Protein AF-A0A164Y8A0-F1 (afdb_monomer)

Sequence (163 aa):
MQQSEVCGIISALNALDQHRNVVLQPLADIINDSENLFFLASDVNRAKASYVQLAIGNQVIKSSENQFFIAMESYLRTAEVASASRKVAGQCDAEIATIVNHATALAATFPAPPPAGTRAQGEQILQNNLRAALKAHADQKADEKITVVNLWNRALLGKVVNE

Nearest PDB structures (foldseek):
  7f8n-assembly1_A  TM=3.713E-01  e=7.447E+00  Homo sapiens
  8f6k-assembly1_C  TM=2.002E-01  e=6.114E+00  Shewanella oneidensis

Organism: NCBI:txid1314777

Solvent-accessible surface area (backbone atoms only — not comparable to full-atom values): 9181 Å² total; per-residue (Å²): 130,87,74,53,44,65,57,45,34,52,53,28,38,35,71,68,71,45,46,55,67,70,73,41,40,67,55,48,49,57,61,66,27,68,81,42,38,69,75,62,70,56,92,56,43,63,58,47,51,52,49,40,52,35,20,51,68,71,45,90,41,48,33,74,82,38,78,58,45,56,58,48,48,56,52,39,57,35,68,65,51,41,50,54,54,46,50,54,25,45,52,48,43,52,48,52,50,50,53,54,50,51,52,50,57,54,57,70,72,52,78,81,77,68,59,91,93,54,83,69,62,77,68,50,45,47,56,50,46,32,49,49,24,52,47,53,48,64,69,47,50,78,90,70,59,80,43,52,41,60,40,48,50,34,38,52,66,45,62,68,45,88,103

Radius of gyration: 19.58 Å; Cα contacts (8 Å, |Δi|>4): 146; chains: 1; bounding box: 46×30×53 Å

Mean predicted aligned error: 7.01 Å

Structure (mmCIF, N/CA/C/O backbone):
data_AF-A0A164Y8A0-F1
#
_entry.id   AF-A0A164Y8A0-F1
#
loop_
_atom_site.group_PDB
_atom_site.id
_atom_site.type_symbol
_atom_site.label_atom_id
_atom_site.label_alt_id
_atom_site.label_comp_id
_atom_site.label_asym_id
_atom_site.label_entity_id
_atom_site.label_seq_id
_atom_site.pdbx_PDB_ins_code
_atom_site.Cartn_x
_atom_site.Cartn_y
_atom_site.Cartn_z
_atom_site.occupancy
_atom_site.B_iso_or_equiv
_atom_site.auth_seq_id
_atom_site.auth_comp_id
_atom_site.auth_asym_id
_atom_site.auth_atom_id
_atom_site.pdbx_PDB_model_num
ATOM 1 N N . MET A 1 1 ? -3.924 16.607 -3.625 1.00 30.27 1 MET A N 1
ATOM 2 C CA . MET A 1 1 ? -3.683 15.247 -3.102 1.00 30.27 1 MET A CA 1
ATOM 3 C C . MET A 1 1 ? -2.343 14.794 -3.640 1.00 30.27 1 MET A C 1
ATOM 5 O O . MET A 1 1 ? -2.213 14.691 -4.851 1.00 30.27 1 MET A O 1
ATOM 9 N N . GLN A 1 2 ? -1.344 14.629 -2.776 1.00 38.75 2 GLN A N 1
ATOM 10 C CA . GLN A 1 2 ? -0.072 14.018 -3.159 1.00 38.75 2 GLN A CA 1
ATOM 11 C C . GLN A 1 2 ? -0.387 12.557 -3.498 1.00 38.75 2 GLN A C 1
ATOM 13 O O . GLN A 1 2 ? -0.889 11.818 -2.652 1.00 38.75 2 GLN A O 1
ATOM 18 N N . GLN A 1 3 ? -0.251 12.182 -4.766 1.00 49.81 3 GLN A N 1
ATOM 19 C CA . GLN A 1 3 ? -0.445 10.803 -5.191 1.00 49.81 3 GLN A CA 1
ATOM 20 C C . GLN A 1 3 ? 0.675 9.982 -4.538 1.00 49.81 3 GLN A C 1
ATOM 22 O O . GLN A 1 3 ? 1.832 10.379 -4.624 1.00 49.81 3 GLN 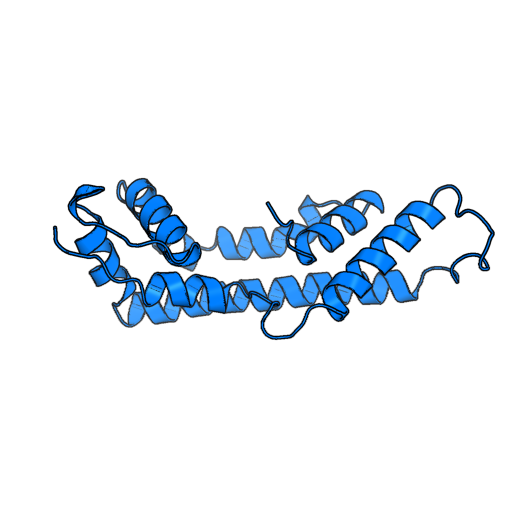A O 1
ATOM 27 N N . SER A 1 4 ? 0.348 8.897 -3.829 1.00 69.12 4 SER A N 1
ATOM 28 C CA . SER A 1 4 ? 1.385 8.004 -3.289 1.00 69.12 4 SER A CA 1
ATOM 29 C C . SER A 1 4 ? 2.297 7.558 -4.435 1.00 69.12 4 SER A C 1
ATOM 31 O O . SER A 1 4 ? 1.792 7.207 -5.502 1.00 69.12 4 SER A O 1
ATOM 33 N N . GLU A 1 5 ? 3.615 7.543 -4.236 1.00 83.94 5 GLU A N 1
ATOM 34 C CA . GLU A 1 5 ? 4.567 7.118 -5.277 1.00 83.94 5 GLU A CA 1
ATOM 35 C C . GLU A 1 5 ? 4.285 5.680 -5.752 1.00 83.94 5 GLU A C 1
ATOM 37 O O . GLU A 1 5 ? 4.456 5.358 -6.927 1.00 83.94 5 GLU A O 1
ATOM 42 N N . VAL A 1 6 ? 3.708 4.836 -4.883 1.00 85.56 6 VAL A N 1
ATOM 43 C CA . VAL A 1 6 ? 3.201 3.498 -5.243 1.00 85.56 6 VAL A CA 1
ATOM 44 C C . VAL A 1 6 ? 2.065 3.581 -6.271 1.00 85.56 6 VAL A C 1
ATOM 46 O O . VAL A 1 6 ? 2.024 2.797 -7.218 1.00 85.56 6 VAL A O 1
ATOM 49 N N . CYS A 1 7 ? 1.161 4.558 -6.153 1.00 85.81 7 CYS A N 1
ATOM 50 C CA . CYS A 1 7 ? 0.132 4.801 -7.168 1.00 85.81 7 CYS A CA 1
ATOM 51 C C . CYS A 1 7 ? 0.745 5.257 -8.502 1.00 85.81 7 CYS A C 1
ATOM 53 O O . CYS A 1 7 ? 0.197 4.933 -9.558 1.00 85.81 7 CYS A O 1
ATOM 55 N N . GLY A 1 8 ? 1.872 5.975 -8.464 1.00 88.75 8 GLY A N 1
ATOM 56 C CA . GLY A 1 8 ? 2.668 6.301 -9.650 1.00 88.75 8 GLY A CA 1
ATOM 57 C C . GLY A 1 8 ? 3.203 5.044 -10.340 1.00 88.75 8 GLY A C 1
ATOM 58 O O . GLY A 1 8 ? 3.012 4.880 -11.546 1.00 88.75 8 GLY A O 1
ATOM 59 N N . ILE A 1 9 ? 3.767 4.109 -9.567 1.00 90.56 9 ILE A N 1
ATOM 60 C CA . ILE A 1 9 ? 4.244 2.807 -10.064 1.00 90.56 9 ILE A CA 1
ATOM 61 C C . ILE A 1 9 ? 3.097 2.002 -10.689 1.00 90.56 9 ILE A C 1
ATOM 63 O O . ILE A 1 9 ? 3.222 1.552 -11.825 1.00 90.56 9 ILE A O 1
ATOM 67 N N . ILE A 1 10 ? 1.958 1.863 -10.002 1.00 90.19 10 ILE A N 1
ATOM 68 C CA . ILE A 1 10 ? 0.788 1.125 -10.515 1.00 90.19 10 ILE A CA 1
ATOM 69 C C . ILE A 1 10 ? 0.268 1.745 -11.818 1.00 90.19 10 ILE A C 1
ATOM 71 O O . ILE A 1 10 ? -0.081 1.028 -12.755 1.00 90.19 10 ILE A O 1
ATOM 75 N N . SER A 1 11 ? 0.226 3.077 -11.896 1.00 89.56 11 SER A N 1
ATOM 76 C CA . SER A 1 11 ? -0.222 3.780 -13.104 1.00 89.56 11 SER A CA 1
ATOM 77 C C . SER A 1 11 ? 0.725 3.530 -14.280 1.00 89.56 11 SER A C 1
ATOM 79 O O . SER A 1 11 ? 0.264 3.292 -15.396 1.00 89.56 11 SER A O 1
ATOM 81 N N . ALA A 1 12 ? 2.038 3.532 -14.031 1.00 91.12 12 ALA A N 1
ATOM 82 C CA . ALA A 1 12 ? 3.047 3.243 -15.044 1.00 91.12 12 ALA A CA 1
ATOM 83 C C . ALA A 1 12 ? 3.031 1.771 -15.491 1.00 91.12 12 ALA A C 1
ATOM 85 O O . ALA A 1 12 ? 3.126 1.506 -16.686 1.00 91.12 12 ALA A O 1
ATOM 86 N N . LEU A 1 13 ? 2.840 0.825 -14.564 1.00 91.56 13 LEU A N 1
ATOM 87 C CA . LEU A 1 13 ? 2.631 -0.593 -14.876 1.00 91.56 13 LEU A CA 1
ATOM 88 C C . LEU A 1 13 ? 1.416 -0.786 -15.791 1.00 91.56 13 LEU A C 1
ATOM 90 O O . LEU A 1 13 ? 1.524 -1.423 -16.835 1.00 91.56 13 LEU A O 1
ATOM 94 N N . ASN A 1 14 ? 0.279 -0.175 -15.450 1.00 89.69 14 ASN A N 1
ATOM 95 C CA . ASN A 1 14 ? -0.935 -0.284 -16.256 1.00 89.69 14 ASN A CA 1
ATOM 96 C C . ASN A 1 14 ? -0.763 0.293 -17.669 1.00 89.69 14 ASN A C 1
ATOM 98 O O . ASN A 1 14 ? -1.377 -0.204 -18.606 1.00 89.69 14 ASN A O 1
ATOM 102 N N . ALA A 1 15 ? 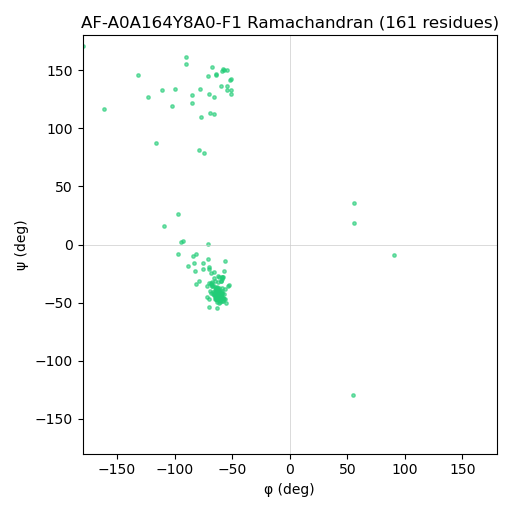0.062 1.330 -17.831 1.00 88.81 15 ALA A N 1
ATOM 103 C CA . ALA A 1 15 ? 0.367 1.891 -19.144 1.00 88.81 15 ALA A CA 1
ATOM 104 C C . ALA A 1 15 ? 1.240 0.963 -20.012 1.00 88.81 15 ALA A C 1
ATOM 106 O O . ALA A 1 15 ? 1.256 1.121 -21.225 1.00 88.81 15 ALA A O 1
ATOM 107 N N . LEU A 1 16 ? 1.938 -0.001 -19.404 1.00 89.50 16 LEU A N 1
ATOM 108 C CA . LEU A 1 16 ? 2.758 -1.031 -20.056 1.00 89.50 16 LEU A CA 1
ATOM 109 C C . LEU A 1 16 ? 2.001 -2.365 -20.220 1.00 89.50 16 LEU A C 1
ATOM 111 O O . LEU A 1 16 ? 2.611 -3.433 -20.195 1.00 89.50 16 LEU A O 1
ATOM 115 N N . ASP A 1 17 ? 0.668 -2.315 -20.295 1.00 85.88 17 ASP A N 1
ATOM 116 C CA . ASP A 1 17 ? -0.222 -3.485 -20.368 1.00 85.88 17 ASP A CA 1
ATOM 117 C C . ASP A 1 17 ? -0.064 -4.502 -19.219 1.00 85.88 17 ASP A C 1
ATOM 119 O O . ASP A 1 17 ? -0.565 -5.625 -19.282 1.00 85.88 17 ASP A O 1
ATOM 123 N N . GLN A 1 18 ? 0.549 -4.108 -18.097 1.00 84.12 18 GLN A N 1
ATOM 124 C CA . GLN A 1 18 ? 0.439 -4.857 -16.845 1.00 84.12 18 GLN A CA 1
ATOM 125 C C . GLN A 1 18 ? -0.908 -4.503 -16.217 1.00 84.12 18 GLN A C 1
ATOM 127 O O . GLN A 1 18 ? -1.005 -3.595 -15.388 1.00 84.12 18 GLN A O 1
ATOM 132 N N . HIS A 1 19 ? -1.969 -5.157 -16.696 1.00 78.31 19 HIS A N 1
ATOM 133 C CA . HIS A 1 19 ? -3.337 -4.761 -16.387 1.00 78.31 19 HIS A CA 1
ATOM 134 C C . HIS A 1 19 ? -3.563 -4.589 -14.882 1.00 78.31 19 HIS A C 1
ATOM 136 O O . HIS A 1 19 ? -3.270 -5.470 -14.069 1.00 78.31 19 HIS A O 1
ATOM 142 N N . ARG A 1 20 ? -4.128 -3.435 -14.513 1.00 73.19 20 ARG A N 1
ATOM 143 C CA . ARG A 1 20 ? -4.347 -3.038 -13.118 1.00 73.19 20 ARG A CA 1
ATOM 144 C C . ARG A 1 20 ? -5.118 -4.074 -12.303 1.00 73.19 20 ARG A C 1
ATOM 146 O O . ARG A 1 20 ? -4.839 -4.219 -11.119 1.00 73.19 20 ARG A O 1
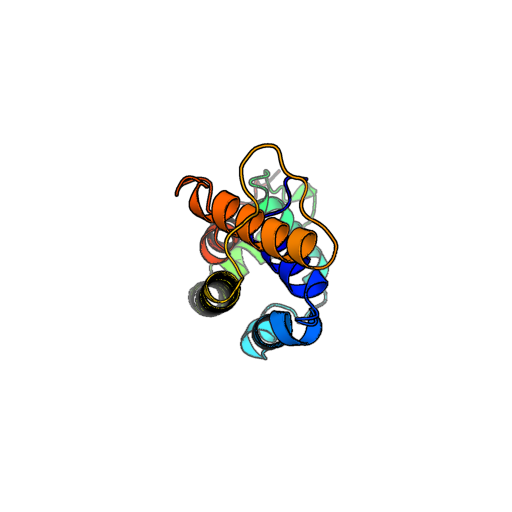ATOM 153 N N . ASN A 1 21 ? -6.080 -4.772 -12.905 1.00 73.69 21 ASN A N 1
ATOM 154 C CA . ASN A 1 21 ? -6.818 -5.833 -12.223 1.00 73.69 21 ASN A CA 1
ATOM 155 C C . ASN A 1 21 ? -5.900 -6.993 -11.827 1.00 73.69 21 ASN A C 1
ATOM 157 O O . ASN A 1 21 ? -6.068 -7.502 -10.739 1.00 73.69 21 ASN A O 1
ATOM 161 N N . VAL A 1 22 ? -4.902 -7.357 -12.635 1.00 77.44 22 VAL A N 1
ATOM 162 C CA . VAL A 1 22 ? -3.935 -8.413 -12.293 1.00 77.44 22 VAL A CA 1
ATOM 163 C C . VAL A 1 22 ? -2.976 -7.937 -11.203 1.00 77.44 22 VAL A C 1
ATOM 165 O O . VAL A 1 22 ? -2.763 -8.641 -10.223 1.00 77.44 22 VAL A O 1
ATOM 168 N N . VAL A 1 23 ? -2.446 -6.718 -11.337 1.00 81.00 23 VAL A N 1
ATOM 169 C CA . VAL A 1 23 ? -1.482 -6.148 -10.377 1.00 81.00 23 VAL A CA 1
ATOM 170 C C . VAL A 1 23 ? -2.118 -5.896 -9.006 1.00 81.00 23 VAL A C 1
ATOM 172 O O . VAL A 1 23 ? -1.455 -6.038 -7.986 1.00 81.00 23 VAL A O 1
ATOM 175 N N . LEU A 1 24 ? -3.396 -5.507 -8.964 1.00 85.38 24 LEU A N 1
ATOM 176 C CA . LEU A 1 24 ? -4.099 -5.193 -7.718 1.00 85.38 24 LEU A CA 1
ATOM 177 C C . LEU A 1 24 ? -4.944 -6.344 -7.172 1.00 85.38 24 LEU A C 1
ATOM 179 O O . LEU A 1 24 ? -5.447 -6.197 -6.061 1.00 85.38 24 LEU A O 1
ATOM 183 N N . GLN A 1 25 ? -5.120 -7.456 -7.900 1.00 84.62 25 GLN A N 1
ATOM 184 C CA . GLN A 1 25 ? -5.954 -8.564 -7.419 1.00 84.62 25 GLN A CA 1
ATOM 185 C C . GLN A 1 25 ? -5.482 -9.095 -6.063 1.00 84.62 25 GLN A C 1
ATOM 187 O O . GLN A 1 25 ? -6.322 -9.182 -5.176 1.00 84.62 25 GLN A O 1
ATOM 192 N N . PRO A 1 26 ? -4.181 -9.347 -5.827 1.00 85.19 26 PRO A N 1
ATOM 193 C CA . PRO A 1 26 ? -3.741 -9.859 -4.530 1.00 85.19 26 PRO A CA 1
ATOM 194 C C . PRO A 1 26 ? -4.046 -8.895 -3.371 1.00 85.19 26 PRO A C 1
ATOM 196 O O . PRO A 1 26 ? -4.469 -9.314 -2.296 1.00 85.19 26 PRO A O 1
ATOM 199 N N . LEU A 1 27 ? -3.922 -7.580 -3.602 1.00 84.81 27 LEU A N 1
ATOM 200 C CA . LEU A 1 27 ? -4.349 -6.562 -2.634 1.00 84.81 27 LEU A CA 1
ATOM 201 C C . LEU A 1 27 ? -5.864 -6.583 -2.419 1.00 84.81 27 LEU A C 1
ATOM 203 O O . LEU A 1 27 ? -6.330 -6.453 -1.289 1.00 84.81 27 LEU A O 1
ATOM 207 N N . ALA A 1 28 ? -6.638 -6.732 -3.494 1.00 84.44 28 ALA A N 1
ATOM 208 C CA . ALA A 1 28 ? -8.085 -6.846 -3.410 1.00 84.44 28 ALA A CA 1
ATOM 209 C C . ALA A 1 28 ? -8.501 -8.112 -2.650 1.00 84.44 28 ALA A C 1
ATOM 211 O O . ALA A 1 28 ? -9.447 -8.047 -1.876 1.00 84.44 28 ALA A O 1
ATOM 212 N N . ASP A 1 29 ? -7.791 -9.225 -2.813 1.00 86.25 29 ASP A N 1
ATOM 213 C CA . ASP A 1 29 ? -8.064 -10.478 -2.109 1.00 86.25 29 ASP A CA 1
ATOM 214 C C . ASP A 1 29 ? -7.824 -10.319 -0.604 1.00 86.25 29 ASP A C 1
ATOM 216 O O . ASP A 1 29 ? -8.687 -10.688 0.184 1.00 86.25 29 ASP A O 1
ATOM 220 N N . ILE A 1 30 ? -6.730 -9.663 -0.194 1.00 85.56 30 ILE A N 1
ATOM 221 C CA . ILE A 1 30 ? -6.470 -9.337 1.221 1.00 85.56 30 ILE A CA 1
ATOM 222 C C . ILE A 1 30 ? -7.567 -8.418 1.786 1.00 85.56 30 ILE A C 1
ATOM 224 O O . ILE A 1 30 ? -8.059 -8.629 2.893 1.00 85.56 30 ILE A O 1
ATOM 228 N N . ILE A 1 31 ? -7.977 -7.393 1.031 1.00 80.25 31 ILE A N 1
ATOM 229 C CA . ILE A 1 31 ? -9.020 -6.446 1.459 1.00 80.25 31 ILE A CA 1
ATOM 230 C C . ILE A 1 31 ? -10.397 -7.118 1.532 1.00 80.25 31 ILE A C 1
ATOM 232 O O . ILE A 1 31 ? -11.212 -6.761 2.381 1.00 80.25 31 ILE A O 1
ATOM 236 N N . ASN A 1 32 ? -10.682 -8.071 0.654 1.00 78.75 32 ASN A N 1
ATOM 237 C CA . ASN A 1 32 ? -11.956 -8.782 0.632 1.00 78.75 32 ASN A CA 1
ATOM 238 C C . ASN A 1 32 ? -11.928 -10.078 1.455 1.00 78.75 32 ASN A C 1
ATOM 240 O O . ASN A 1 32 ? -12.931 -10.791 1.482 1.00 78.75 32 ASN A O 1
ATOM 244 N N . ASP A 1 33 ? -10.819 -10.387 2.131 1.00 80.81 33 ASP A N 1
ATOM 245 C CA . ASP A 1 33 ? -10.721 -11.566 2.982 1.00 80.81 33 ASP A CA 1
ATOM 246 C C . ASP A 1 33 ? -11.692 -11.469 4.165 1.00 80.81 33 ASP A C 1
ATOM 248 O O . ASP A 1 33 ? -11.955 -10.390 4.701 1.00 80.81 33 ASP A O 1
ATOM 252 N N . SER A 1 34 ? -12.210 -12.617 4.600 1.00 73.06 34 SER A N 1
ATOM 253 C CA . SER A 1 34 ? -13.106 -12.735 5.751 1.00 73.06 34 SER A CA 1
ATOM 254 C C . SER A 1 34 ? -12.571 -12.086 7.035 1.00 73.06 34 SER A C 1
ATOM 256 O O . SER A 1 34 ? -13.359 -11.488 7.769 1.00 73.06 34 SER A O 1
ATOM 258 N N . GLU A 1 35 ? -11.254 -12.125 7.280 1.00 71.00 35 GLU A N 1
ATOM 259 C CA . GLU A 1 35 ? -10.607 -11.436 8.402 1.00 71.00 35 GLU A CA 1
ATOM 260 C C . GLU A 1 35 ? -10.802 -9.913 8.290 1.00 71.00 35 GLU A C 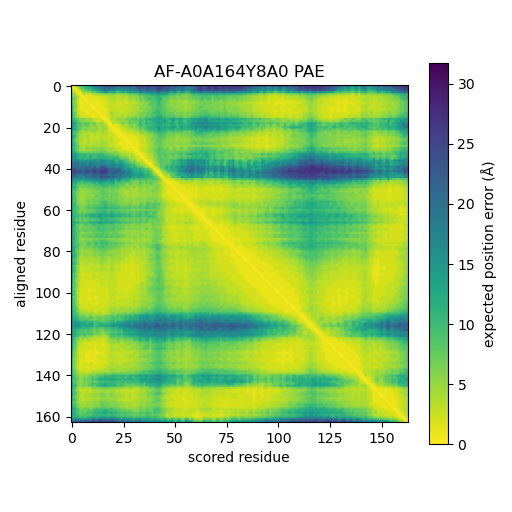1
ATOM 262 O O . GLU A 1 35 ? -11.074 -9.252 9.293 1.00 71.00 35 GLU A O 1
ATOM 267 N N . ASN A 1 36 ? -10.744 -9.347 7.076 1.00 69.69 36 ASN A N 1
ATOM 268 C CA . ASN A 1 36 ? -11.005 -7.926 6.855 1.00 69.69 36 ASN A CA 1
ATOM 269 C C . ASN A 1 36 ? -12.504 -7.589 6.776 1.00 69.69 36 ASN A C 1
ATOM 271 O O . ASN A 1 36 ? -12.939 -6.545 7.262 1.00 69.69 36 ASN A O 1
ATOM 275 N N . LEU A 1 37 ? -13.329 -8.482 6.228 1.00 59.94 37 LEU A N 1
ATOM 276 C CA . LEU A 1 37 ? -14.784 -8.317 6.190 1.00 59.94 37 LEU A CA 1
ATOM 277 C C . LEU A 1 37 ? -15.406 -8.343 7.591 1.00 59.94 37 LEU A C 1
ATOM 279 O O . LEU A 1 37 ? -16.379 -7.630 7.827 1.00 59.94 37 LEU A O 1
ATOM 283 N N . PHE A 1 38 ? -14.797 -9.050 8.549 1.00 59.09 38 PHE A N 1
ATOM 284 C CA . PHE A 1 38 ? -15.148 -8.962 9.972 1.00 59.09 38 PHE A CA 1
ATOM 285 C C . PHE A 1 38 ? -14.991 -7.537 10.527 1.00 59.09 38 PHE A C 1
ATOM 287 O O . PHE A 1 38 ? -15.713 -7.120 11.433 1.00 59.09 38 PHE A O 1
ATOM 294 N N . PHE A 1 39 ? -14.086 -6.741 9.950 1.00 59.12 39 PHE A N 1
ATOM 295 C CA . PHE A 1 39 ? -13.965 -5.318 10.245 1.00 59.12 39 PHE A CA 1
ATOM 296 C C . PHE A 1 39 ? -14.970 -4.460 9.457 1.00 59.12 39 PHE A C 1
ATOM 298 O O . PHE A 1 39 ? -15.268 -3.353 9.903 1.00 59.12 39 PHE A O 1
ATOM 305 N N . LEU A 1 40 ? -15.496 -4.924 8.326 1.00 55.62 40 LEU A N 1
ATOM 306 C CA . LEU A 1 40 ? -16.320 -4.147 7.391 1.00 55.62 40 LEU A CA 1
ATOM 307 C C . LEU A 1 40 ? -17.803 -4.559 7.368 1.00 55.62 40 LEU A C 1
ATOM 309 O O . LEU A 1 40 ? -18.502 -4.201 6.426 1.00 55.62 40 LEU A O 1
ATOM 313 N N . ALA A 1 41 ? -18.318 -5.309 8.342 1.00 47.41 41 ALA A N 1
ATOM 314 C CA . ALA A 1 41 ? -19.708 -5.777 8.344 1.00 47.41 41 ALA A CA 1
ATOM 315 C C . ALA A 1 41 ? -20.519 -5.189 9.516 1.00 47.41 41 ALA A C 1
ATOM 317 O O . ALA A 1 41 ? -20.580 -5.786 10.585 1.00 47.41 41 ALA A O 1
ATOM 318 N N . SER A 1 42 ? -21.127 -4.004 9.349 1.00 51.00 42 SER A N 1
ATOM 319 C CA . SER A 1 42 ? -22.314 -3.532 10.111 1.00 51.00 42 SER A CA 1
ATOM 320 C C . SER A 1 42 ? -22.762 -2.126 9.669 1.00 51.00 42 SER A C 1
ATOM 322 O O . SER A 1 42 ? -22.031 -1.426 8.970 1.00 51.00 42 SER A O 1
ATOM 324 N N . ASP A 1 43 ? -23.926 -1.656 10.141 1.00 50.41 43 ASP A N 1
ATOM 325 C CA . ASP A 1 43 ? -24.392 -0.254 10.028 1.00 50.41 43 ASP A CA 1
ATOM 326 C C . ASP A 1 43 ? -23.400 0.772 10.628 1.00 50.41 43 ASP A C 1
ATOM 328 O O . ASP A 1 43 ? -23.443 1.970 10.342 1.00 50.41 43 ASP A O 1
ATOM 332 N N . VAL A 1 44 ? -22.431 0.282 11.405 1.00 53.28 44 VAL A N 1
ATOM 333 C CA . VAL A 1 44 ? -21.274 1.006 11.936 1.00 53.28 44 VAL A CA 1
ATOM 334 C C . VAL A 1 44 ? -20.251 1.341 10.837 1.00 53.28 44 VAL A C 1
ATOM 336 O O . VAL A 1 44 ? -19.395 2.193 11.046 1.00 53.28 44 VAL A O 1
ATOM 339 N N . ASN A 1 45 ? -20.343 0.766 9.633 1.00 63.25 45 ASN A N 1
ATOM 340 C CA . ASN A 1 45 ? -19.380 0.974 8.546 1.00 63.25 45 ASN A CA 1
ATOM 341 C C . ASN A 1 45 ? -19.183 2.436 8.152 1.00 63.25 45 ASN A C 1
ATOM 343 O O . ASN A 1 45 ? -18.058 2.840 7.869 1.00 63.25 45 ASN A O 1
ATOM 347 N N . ARG A 1 46 ? -20.247 3.250 8.147 1.00 66.19 46 ARG A N 1
ATOM 348 C CA . ARG A 1 46 ? -20.113 4.676 7.812 1.00 66.19 46 ARG A CA 1
ATOM 349 C C . ARG A 1 46 ? -19.382 5.436 8.917 1.00 66.19 46 ARG A C 1
ATOM 351 O O . ARG A 1 46 ? -18.441 6.165 8.624 1.00 66.19 46 ARG A O 1
ATOM 358 N N . ALA A 1 47 ? -19.763 5.220 10.177 1.00 72.12 47 ALA A N 1
ATOM 359 C CA . ALA A 1 47 ? -19.086 5.820 11.329 1.00 72.12 47 ALA A CA 1
ATOM 360 C C . ALA A 1 47 ? -17.630 5.341 11.439 1.00 72.12 47 ALA A C 1
ATOM 362 O O . ALA A 1 47 ? -16.736 6.130 11.723 1.00 72.12 47 ALA A O 1
ATOM 363 N N . LYS A 1 48 ? -17.378 4.066 11.137 1.00 75.62 48 LYS A N 1
ATOM 364 C CA . LYS A 1 48 ? -16.048 3.466 11.072 1.00 75.62 48 LYS A CA 1
ATOM 365 C C . LYS A 1 48 ? -15.195 4.098 9.982 1.00 75.62 48 LYS A C 1
ATOM 367 O O . LYS A 1 48 ? -14.070 4.494 10.261 1.00 75.62 48 LYS A O 1
ATOM 372 N N . ALA A 1 49 ? -15.720 4.214 8.764 1.00 80.12 49 ALA A N 1
ATOM 373 C CA . ALA A 1 49 ? -15.008 4.836 7.655 1.00 80.12 49 ALA A CA 1
ATOM 374 C C . ALA A 1 49 ? -14.637 6.286 7.988 1.00 80.12 49 ALA A C 1
ATOM 376 O O . ALA A 1 49 ? -13.481 6.661 7.821 1.00 80.12 49 ALA A O 1
ATOM 377 N N . SER A 1 50 ? -15.575 7.067 8.533 1.00 85.56 50 SER A N 1
ATOM 378 C CA . SER A 1 50 ? -15.308 8.442 8.965 1.00 85.56 50 SER A CA 1
ATOM 379 C C . SER A 1 50 ? -14.275 8.506 10.094 1.00 85.56 50 SER A C 1
ATOM 381 O O . SER A 1 50 ? -13.309 9.251 9.974 1.00 85.56 50 SER A O 1
ATOM 383 N N . TYR A 1 51 ? -14.408 7.685 11.141 1.00 87.38 51 TYR A N 1
ATOM 384 C CA . TYR A 1 51 ? -13.431 7.611 12.235 1.00 87.38 51 TYR A CA 1
ATOM 385 C C . TYR A 1 51 ? -12.024 7.306 11.710 1.00 87.38 51 TYR A C 1
ATOM 387 O O . TYR A 1 51 ? -11.065 8.006 12.024 1.00 87.38 51 TYR A O 1
ATOM 395 N N . VAL A 1 52 ? -11.904 6.273 10.872 1.00 85.75 52 VAL A N 1
ATOM 396 C CA . VAL A 1 52 ? -10.631 5.832 10.293 1.00 85.75 52 VAL A CA 1
ATOM 397 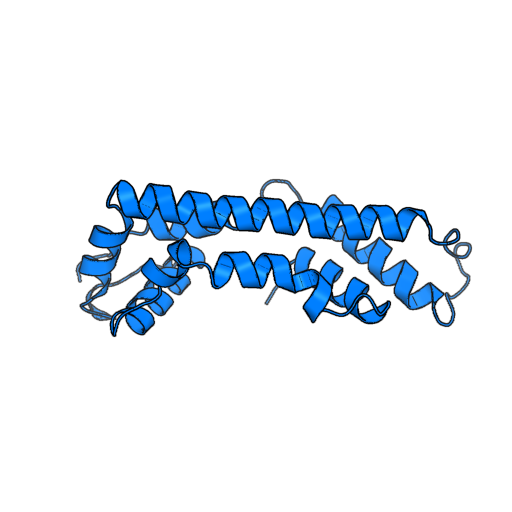C C . VAL A 1 52 ? -10.036 6.915 9.396 1.00 85.75 52 VAL A C 1
ATOM 399 O O . VAL A 1 52 ? -8.843 7.180 9.493 1.00 85.75 52 VAL A O 1
ATOM 402 N N . GLN A 1 53 ? -10.840 7.573 8.557 1.00 86.62 53 GLN A N 1
ATOM 403 C CA . GLN A 1 53 ? -10.380 8.671 7.700 1.00 86.62 53 GLN A CA 1
ATOM 404 C C . GLN A 1 53 ? -9.829 9.841 8.519 1.00 86.62 53 GLN A C 1
ATOM 406 O O . GLN A 1 53 ? -8.736 10.327 8.221 1.00 86.62 53 GLN A O 1
ATOM 411 N N . LEU A 1 54 ? -10.549 10.255 9.567 1.00 88.00 54 LEU A N 1
ATOM 412 C CA . LEU A 1 54 ? -10.104 11.310 10.477 1.00 88.00 54 LEU A CA 1
ATOM 413 C C . LEU A 1 54 ? -8.797 10.912 11.174 1.00 88.00 54 LEU A C 1
ATOM 415 O O . LEU A 1 54 ? -7.829 11.671 11.150 1.00 88.00 54 LEU A O 1
ATOM 419 N N . ALA A 1 55 ? -8.730 9.695 11.719 1.00 87.69 55 ALA A N 1
ATOM 420 C CA . ALA A 1 55 ? -7.560 9.206 12.440 1.00 87.69 55 ALA A CA 1
ATOM 421 C C . ALA A 1 55 ? -6.315 9.074 11.543 1.00 87.69 55 ALA A C 1
ATOM 423 O O . ALA A 1 55 ? -5.233 9.542 11.895 1.00 87.69 55 ALA A O 1
ATOM 424 N N . ILE A 1 56 ? -6.458 8.487 10.350 1.00 86.94 56 ILE A N 1
ATOM 425 C CA . ILE A 1 56 ? -5.383 8.362 9.350 1.00 86.94 56 ILE A CA 1
ATOM 426 C C . ILE A 1 56 ? -4.894 9.744 8.903 1.00 86.94 56 ILE A C 1
ATOM 428 O O . ILE A 1 56 ? -3.683 9.965 8.770 1.00 86.94 56 ILE A O 1
ATOM 432 N N . GLY A 1 57 ? -5.834 10.677 8.723 1.00 85.88 57 GLY A N 1
ATOM 433 C CA . GLY A 1 57 ? -5.581 12.083 8.422 1.00 85.88 57 GLY A CA 1
ATOM 434 C C . GLY A 1 57 ? -5.008 12.892 9.589 1.00 85.88 57 GLY A C 1
ATOM 435 O O . GLY A 1 57 ? -4.755 14.080 9.408 1.00 85.88 57 GLY A O 1
ATOM 436 N N . ASN A 1 58 ? -4.788 12.271 10.756 1.00 84.56 58 ASN A N 1
ATOM 437 C CA . ASN A 1 58 ? -4.310 12.914 11.980 1.00 84.56 58 ASN A CA 1
ATOM 438 C C . ASN A 1 58 ? -5.194 14.096 12.429 1.00 84.56 58 ASN A C 1
ATOM 440 O O . ASN A 1 58 ? -4.700 15.115 12.911 1.00 84.56 58 ASN A O 1
ATOM 444 N N . GLN A 1 59 ? -6.505 13.973 12.221 1.00 88.94 59 GLN A N 1
ATOM 445 C CA . GLN A 1 59 ? -7.498 14.965 12.620 1.00 88.94 59 GLN A CA 1
ATOM 446 C C . GLN A 1 59 ? -8.012 14.679 14.033 1.00 88.94 59 GLN A C 1
ATOM 448 O O . GLN A 1 59 ? -7.981 13.543 14.510 1.00 88.94 59 GLN A O 1
ATOM 453 N N . VAL A 1 60 ? -8.498 15.723 14.706 1.00 89.00 60 VAL A N 1
ATOM 454 C CA . VAL A 1 60 ? -9.176 15.580 15.999 1.00 89.00 60 VAL A CA 1
ATOM 455 C C . VAL A 1 60 ? -10.520 14.897 15.768 1.00 89.00 60 VAL A C 1
ATOM 457 O O . VAL A 1 60 ? -11.289 15.334 14.919 1.00 89.00 60 VAL A O 1
ATOM 460 N N . ILE A 1 61 ? -10.802 13.840 16.527 1.00 91.12 61 ILE A N 1
ATOM 461 C CA . ILE A 1 61 ? -12.051 13.080 16.432 1.00 91.12 61 ILE A CA 1
ATOM 462 C C . ILE A 1 61 ? -12.946 13.510 17.590 1.00 91.12 61 ILE A C 1
ATOM 464 O O . ILE A 1 61 ? -12.562 13.342 18.746 1.00 91.12 61 ILE A O 1
ATOM 468 N N . LYS A 1 62 ? -14.125 14.063 17.304 1.00 91.50 62 LYS A N 1
ATOM 469 C CA . LYS A 1 62 ? -15.024 14.618 18.328 1.00 91.50 62 LYS A CA 1
ATOM 470 C C . LYS A 1 62 ? -16.283 13.776 18.487 1.00 91.50 62 LYS A C 1
ATOM 472 O O . LYS A 1 62 ? -16.933 13.455 17.494 1.00 91.50 62 LYS A O 1
ATOM 477 N N . SER A 1 63 ? -16.672 13.455 19.721 1.00 88.62 63 SER A N 1
ATOM 478 C CA . SER A 1 63 ? -17.908 12.696 20.001 1.00 88.62 63 SER A CA 1
ATOM 479 C C . SER A 1 63 ? -19.171 13.383 19.471 1.00 88.62 63 SER A C 1
ATOM 481 O O . SER A 1 63 ? -20.129 12.708 19.097 1.00 88.62 63 SER A O 1
ATOM 483 N N . SER A 1 64 ? -19.158 14.716 19.400 1.00 88.94 64 SER A N 1
ATOM 484 C CA . SER A 1 64 ? -20.252 15.547 18.891 1.00 88.94 64 SER A CA 1
ATOM 485 C C . SER A 1 64 ? -20.499 15.404 17.383 1.00 88.94 64 SER A C 1
ATOM 487 O O . SER A 1 64 ? -21.620 15.622 16.928 1.00 88.94 64 SER A O 1
ATOM 489 N N . GLU A 1 65 ? -19.495 14.994 16.601 1.00 87.44 65 GLU A N 1
ATOM 490 C CA . GLU A 1 65 ? -19.636 14.762 15.155 1.00 87.44 65 GLU A CA 1
ATOM 491 C C . GLU A 1 65 ? -20.303 13.418 14.853 1.00 87.44 65 GLU A C 1
ATOM 493 O O . GLU A 1 65 ? -21.001 13.265 13.847 1.00 87.44 65 GLU A O 1
ATOM 498 N N . ASN A 1 66 ? -20.091 12.428 15.724 1.00 85.94 66 ASN A N 1
ATOM 499 C CA . ASN A 1 66 ? -20.734 11.130 15.633 1.00 85.94 66 ASN A CA 1
ATOM 500 C C . ASN A 1 66 ? -20.678 10.388 16.977 1.00 85.94 66 ASN A C 1
ATOM 502 O O . ASN A 1 66 ? -19.612 9.963 17.428 1.00 85.94 66 ASN A O 1
ATOM 506 N N . GLN A 1 67 ? -21.850 10.127 17.561 1.00 84.81 67 GLN A N 1
ATOM 507 C CA . GLN A 1 67 ? -21.985 9.415 18.838 1.00 84.81 67 GLN A CA 1
ATOM 508 C C . GLN A 1 67 ? -21.340 8.014 18.848 1.00 84.81 67 GLN A C 1
ATOM 510 O O . GLN A 1 67 ? -20.988 7.498 19.907 1.00 84.81 67 GLN A O 1
ATOM 515 N N . PHE A 1 68 ? -21.149 7.387 17.681 1.00 85.38 68 PHE A N 1
ATOM 516 C CA . PHE A 1 68 ? -20.533 6.064 17.570 1.00 85.38 68 PHE A CA 1
ATOM 517 C C . PHE A 1 68 ? -18.997 6.088 17.627 1.00 85.38 68 PHE A C 1
ATOM 519 O O . PHE A 1 68 ? -18.385 5.023 17.718 1.00 85.38 68 PHE A O 1
ATOM 526 N N . PHE A 1 69 ? -18.346 7.258 17.606 1.00 88.56 69 PHE A N 1
ATOM 527 C CA . PHE A 1 69 ? -16.880 7.341 17.641 1.00 88.56 69 PHE A CA 1
ATOM 528 C C . PHE A 1 69 ? -16.275 6.789 18.936 1.00 88.56 69 PHE A C 1
ATOM 530 O O . PHE A 1 69 ? -15.257 6.105 18.875 1.00 88.56 69 PHE A O 1
ATOM 537 N N . ILE A 1 70 ? -16.917 6.995 20.089 1.00 86.06 70 ILE A N 1
ATOM 538 C CA . ILE A 1 70 ? -16.447 6.450 21.378 1.00 86.06 70 ILE A CA 1
ATOM 539 C C . ILE A 1 70 ? -16.485 4.914 21.366 1.00 86.06 70 ILE A C 1
ATOM 541 O O . ILE A 1 70 ? -15.538 4.244 21.790 1.00 86.06 70 ILE A O 1
ATOM 545 N N . ALA A 1 71 ? -17.576 4.345 20.844 1.00 84.31 71 ALA A N 1
ATOM 546 C CA . ALA A 1 71 ? -17.709 2.901 20.684 1.00 84.31 71 ALA A CA 1
ATOM 547 C C . ALA A 1 71 ? -16.662 2.357 19.699 1.00 84.31 71 ALA A C 1
ATOM 549 O O . ALA A 1 71 ? -16.079 1.302 19.943 1.00 84.31 71 ALA A O 1
ATOM 550 N N . MET A 1 72 ? -16.369 3.103 18.628 1.00 85.12 72 MET A N 1
ATOM 551 C CA . MET A 1 72 ? -15.337 2.748 17.654 1.00 85.12 72 MET A CA 1
ATOM 552 C C . MET A 1 72 ? -13.927 2.757 18.255 1.00 85.12 72 MET A C 1
ATOM 554 O O . MET A 1 72 ? -13.186 1.798 18.050 1.00 85.12 72 MET A O 1
ATOM 558 N N . GLU A 1 73 ? -13.566 3.785 19.031 1.00 87.69 73 GLU A N 1
ATOM 559 C CA . GLU A 1 73 ? -12.284 3.829 19.748 1.00 87.69 73 GLU A CA 1
ATOM 560 C C . GLU A 1 73 ? -12.131 2.602 20.655 1.00 87.69 73 GLU A C 1
ATOM 562 O O . GLU A 1 73 ? -11.100 1.930 20.631 1.00 87.69 73 GLU A O 1
ATOM 567 N N . SER A 1 74 ? -13.174 2.283 21.426 1.00 85.44 74 SER A N 1
ATOM 568 C CA . SER A 1 74 ? -13.160 1.140 22.345 1.00 85.44 74 SER A CA 1
ATOM 569 C C . SER A 1 74 ? -13.038 -0.191 21.595 1.00 85.44 74 SER A C 1
ATOM 571 O O . SER A 1 74 ? -12.237 -1.041 21.980 1.00 85.44 74 SER A O 1
ATOM 573 N N . TYR A 1 75 ? -13.779 -0.358 20.494 1.00 85.06 75 TYR A N 1
ATOM 574 C CA . TYR A 1 75 ? -13.730 -1.544 19.637 1.00 85.06 75 TYR A CA 1
ATOM 575 C C . TYR A 1 75 ? -12.341 -1.765 19.021 1.00 85.06 75 TYR A C 1
ATOM 577 O O . TYR A 1 75 ? -11.778 -2.857 19.135 1.00 85.06 75 TYR A O 1
ATOM 585 N N . LEU A 1 76 ? -11.757 -0.725 18.415 1.00 84.75 76 LEU A N 1
ATOM 586 C CA . LEU A 1 76 ? -10.448 -0.798 17.754 1.00 84.75 76 LEU A CA 1
ATOM 587 C C . LEU A 1 76 ? -9.293 -1.064 18.729 1.00 84.75 76 LEU A C 1
ATOM 589 O O . LEU A 1 76 ? -8.267 -1.600 18.318 1.00 84.75 76 LEU A O 1
ATOM 593 N N . ARG A 1 77 ? -9.456 -0.728 20.013 1.00 85.44 77 ARG A N 1
ATOM 594 C CA . ARG A 1 77 ? -8.460 -0.986 21.065 1.00 85.44 77 ARG A CA 1
ATOM 595 C C . ARG A 1 77 ? -8.530 -2.384 21.664 1.00 85.44 77 ARG A C 1
ATOM 597 O O . ARG A 1 77 ? -7.623 -2.751 22.413 1.00 85.44 77 ARG A O 1
ATOM 604 N N . THR A 1 78 ? -9.565 -3.167 21.365 1.00 87.31 78 THR A N 1
ATOM 605 C CA . THR A 1 78 ? -9.595 -4.562 21.815 1.00 87.31 78 THR A CA 1
ATOM 606 C C . THR A 1 78 ? -8.394 -5.311 21.234 1.00 87.31 78 THR A C 1
ATOM 608 O O . THR A 1 78 ? -8.035 -5.126 20.070 1.00 87.31 78 THR A O 1
ATOM 611 N N . ALA A 1 79 ? -7.729 -6.128 22.055 1.00 86.06 79 ALA A N 1
ATOM 612 C CA . ALA A 1 79 ? -6.470 -6.766 21.668 1.00 86.06 79 ALA A CA 1
ATOM 613 C C . ALA A 1 79 ? -6.623 -7.642 20.414 1.00 86.06 79 ALA A C 1
ATOM 615 O O . ALA A 1 79 ? -5.747 -7.648 19.551 1.00 86.06 79 ALA A O 1
ATOM 616 N N . GLU A 1 80 ? -7.758 -8.331 20.299 1.00 84.75 80 GLU A N 1
ATOM 617 C CA . GLU A 1 80 ? -8.108 -9.163 19.151 1.00 84.75 80 GLU A CA 1
ATOM 618 C C . GLU A 1 80 ? -8.235 -8.330 17.869 1.00 84.75 80 GLU A C 1
ATOM 620 O O . GLU A 1 80 ? -7.509 -8.579 16.906 1.00 84.75 80 GLU A O 1
ATOM 625 N N . VAL A 1 81 ? -9.066 -7.280 17.880 1.00 83.12 81 VAL A N 1
ATOM 626 C CA . VAL A 1 81 ? -9.266 -6.392 16.722 1.00 83.12 81 VAL A CA 1
ATOM 627 C C . VAL A 1 81 ? -7.969 -5.691 16.349 1.00 83.12 81 VAL A C 1
ATOM 629 O O . VAL A 1 81 ? -7.599 -5.679 15.176 1.00 83.12 81 VAL A O 1
ATOM 632 N N . ALA A 1 82 ? -7.247 -5.134 17.321 1.00 85.12 82 ALA A N 1
ATOM 633 C CA . ALA A 1 82 ? -5.995 -4.427 17.081 1.00 85.12 82 ALA A CA 1
ATOM 634 C C . ALA A 1 82 ? -4.917 -5.344 16.483 1.00 85.12 82 ALA A C 1
ATOM 636 O O . ALA A 1 82 ? -4.177 -4.926 15.593 1.00 85.12 82 ALA A O 1
ATOM 637 N N . SER A 1 83 ? -4.819 -6.589 16.959 1.00 86.31 83 SER A N 1
ATOM 638 C CA . SER A 1 83 ? -3.852 -7.570 16.457 1.00 86.31 83 SER A CA 1
ATOM 639 C C . SER A 1 83 ? -4.208 -8.037 15.045 1.00 86.31 83 SER A C 1
ATOM 641 O O . SER A 1 83 ? -3.394 -7.909 14.128 1.00 86.31 83 SER A O 1
ATOM 643 N N . ALA A 1 84 ? -5.442 -8.509 14.842 1.00 84.62 84 ALA A N 1
ATOM 644 C CA . ALA A 1 84 ? -5.887 -9.049 13.562 1.00 84.62 84 ALA A CA 1
ATOM 645 C C . ALA A 1 84 ? -5.909 -7.976 12.459 1.00 84.62 84 ALA A C 1
ATOM 647 O O . ALA A 1 84 ? -5.391 -8.197 11.368 1.00 84.62 84 ALA A O 1
ATOM 648 N N . SER A 1 85 ? -6.390 -6.765 12.751 1.00 85.50 85 SER A N 1
ATOM 649 C CA . SER A 1 85 ? -6.383 -5.677 11.761 1.00 85.50 85 SER A CA 1
ATOM 650 C C . SER A 1 85 ? -4.970 -5.183 11.423 1.00 85.50 85 SER A C 1
ATOM 652 O O . SER A 1 85 ? -4.695 -4.837 10.275 1.00 85.50 85 SER A O 1
ATOM 654 N N . ARG A 1 86 ? -4.028 -5.205 12.381 1.00 88.44 86 ARG A N 1
ATOM 655 C CA . ARG A 1 86 ? -2.613 -4.907 12.103 1.00 88.44 86 ARG A CA 1
ATOM 656 C C . ARG A 1 86 ? -1.964 -5.980 11.228 1.00 88.44 86 ARG A C 1
ATOM 658 O O . ARG A 1 86 ? -1.144 -5.636 10.381 1.00 88.44 86 ARG A O 1
ATOM 665 N N . LYS A 1 87 ? -2.335 -7.253 11.400 1.00 89.12 87 LYS A N 1
ATOM 666 C CA . LYS A 1 87 ? -1.889 -8.352 10.528 1.00 89.12 87 LYS A CA 1
ATOM 667 C C . LYS A 1 87 ? -2.342 -8.121 9.083 1.00 89.12 87 LYS A C 1
ATOM 669 O O . LYS A 1 87 ? -1.494 -8.166 8.197 1.00 89.12 87 LYS A O 1
ATOM 674 N N . VAL A 1 88 ? -3.615 -7.775 8.861 1.00 89.00 88 VAL A N 1
ATOM 675 C CA . VAL A 1 88 ? -4.141 -7.417 7.526 1.00 89.00 88 VAL A CA 1
ATOM 676 C C . VAL A 1 88 ? -3.370 -6.237 6.925 1.00 89.00 88 VAL A C 1
ATOM 678 O O . VAL A 1 88 ? -2.918 -6.303 5.785 1.00 89.00 88 VAL A O 1
ATOM 681 N N . ALA A 1 89 ? -3.128 -5.178 7.705 1.00 88.44 89 ALA A N 1
ATOM 682 C CA . ALA A 1 89 ? -2.325 -4.044 7.245 1.00 88.44 89 ALA A CA 1
ATOM 683 C C . ALA A 1 89 ? -0.894 -4.458 6.840 1.00 88.44 89 ALA A C 1
ATOM 685 O O . ALA A 1 89 ? -0.380 -3.981 5.830 1.00 88.44 89 ALA A O 1
ATOM 686 N N . GLY A 1 90 ? -0.269 -5.370 7.591 1.00 90.31 90 GLY A N 1
ATOM 687 C CA . GLY A 1 90 ? 1.053 -5.914 7.269 1.00 90.31 90 GLY A CA 1
ATOM 688 C C . GLY A 1 90 ? 1.063 -6.775 6.004 1.00 90.31 90 GLY A C 1
ATOM 689 O O . GLY A 1 90 ? 2.020 -6.715 5.237 1.00 90.31 90 GLY A O 1
ATOM 690 N N . GLN A 1 91 ? -0.007 -7.532 5.749 1.00 91.44 91 GLN A N 1
ATOM 691 C CA . GLN A 1 91 ? -0.182 -8.273 4.495 1.00 91.44 91 GLN A CA 1
ATOM 692 C C . GLN A 1 91 ? -0.294 -7.317 3.300 1.00 91.44 91 GLN A C 1
ATOM 694 O O . GLN A 1 91 ? 0.360 -7.541 2.284 1.00 91.44 91 GLN A O 1
ATOM 699 N N . CYS A 1 92 ? -1.037 -6.213 3.437 1.00 90.06 92 CYS A N 1
ATOM 700 C CA . CYS A 1 92 ? -1.088 -5.172 2.407 1.00 90.06 92 CYS A CA 1
ATOM 701 C C . CYS A 1 92 ? 0.290 -4.543 2.146 1.00 90.06 92 CYS A C 1
ATOM 703 O O . CYS A 1 92 ? 0.653 -4.341 0.989 1.00 90.06 92 CYS A O 1
ATOM 705 N N . ASP A 1 93 ? 1.070 -4.249 3.193 1.00 90.19 93 ASP A N 1
ATOM 706 C CA . ASP A 1 93 ? 2.435 -3.723 3.044 1.00 90.19 93 ASP A CA 1
ATOM 707 C C . ASP A 1 93 ? 3.355 -4.713 2.310 1.00 90.19 93 ASP A C 1
ATOM 709 O O . ASP A 1 93 ? 4.123 -4.310 1.433 1.00 90.19 93 ASP A O 1
ATOM 713 N N . ALA A 1 94 ? 3.254 -6.008 2.626 1.00 91.19 94 ALA A N 1
ATOM 714 C CA . ALA A 1 94 ? 4.009 -7.054 1.941 1.00 91.19 94 ALA A CA 1
ATOM 715 C C . ALA A 1 94 ? 3.645 -7.137 0.451 1.00 91.19 94 ALA A C 1
ATOM 717 O O . ALA A 1 94 ? 4.533 -7.217 -0.396 1.00 91.19 94 ALA A O 1
ATOM 718 N N . GLU A 1 95 ? 2.359 -7.048 0.116 1.00 91.31 95 GLU A N 1
ATOM 719 C CA . GLU A 1 95 ? 1.918 -7.119 -1.276 1.00 91.31 95 GLU A CA 1
ATOM 720 C C . GLU A 1 95 ? 2.281 -5.861 -2.077 1.00 91.31 95 GLU A C 1
ATOM 722 O O . GLU A 1 95 ? 2.699 -5.947 -3.232 1.00 91.31 95 GLU A O 1
ATOM 727 N N . ILE A 1 96 ? 2.239 -4.680 -1.452 1.00 90.69 96 ILE A N 1
ATOM 728 C CA . ILE A 1 96 ? 2.798 -3.458 -2.046 1.00 90.69 96 ILE A CA 1
ATOM 729 C C . ILE A 1 96 ? 4.286 -3.657 -2.369 1.00 90.69 96 ILE A C 1
ATOM 731 O O . ILE A 1 96 ? 4.728 -3.281 -3.456 1.00 90.69 96 ILE A O 1
ATOM 735 N N . ALA A 1 97 ? 5.057 -4.277 -1.470 1.00 90.38 97 ALA A N 1
ATOM 736 C CA . ALA A 1 97 ? 6.461 -4.582 -1.733 1.00 90.38 97 ALA A CA 1
ATOM 737 C C . ALA A 1 97 ? 6.631 -5.562 -2.910 1.00 90.38 97 ALA A C 1
ATOM 739 O O . ALA A 1 97 ? 7.512 -5.352 -3.744 1.00 90.38 97 ALA A O 1
ATOM 740 N N . THR A 1 98 ? 5.766 -6.575 -3.040 1.00 91.06 98 THR A N 1
ATOM 741 C CA . THR A 1 98 ? 5.729 -7.475 -4.209 1.00 91.06 98 THR A CA 1
ATOM 742 C C . THR A 1 98 ? 5.509 -6.701 -5.511 1.00 91.06 98 THR A C 1
ATOM 744 O O . THR A 1 98 ? 6.257 -6.901 -6.469 1.00 91.06 98 THR A O 1
ATOM 747 N N . ILE A 1 99 ? 4.556 -5.762 -5.544 1.00 91.25 99 ILE A N 1
ATOM 748 C CA . ILE A 1 99 ? 4.288 -4.912 -6.719 1.00 91.25 99 ILE A CA 1
ATOM 749 C C . ILE A 1 99 ? 5.515 -4.066 -7.081 1.00 91.25 99 ILE A C 1
ATOM 751 O O . ILE A 1 99 ? 5.891 -3.984 -8.253 1.00 91.25 99 ILE A O 1
ATOM 755 N N . VAL A 1 100 ? 6.166 -3.450 -6.089 1.00 91.88 100 VAL A N 1
ATOM 756 C CA . VAL A 1 100 ? 7.382 -2.645 -6.303 1.00 91.88 100 VAL A CA 1
ATOM 757 C C . VAL A 1 100 ? 8.535 -3.512 -6.820 1.00 91.88 100 VAL A C 1
ATOM 759 O O . VAL A 1 100 ? 9.247 -3.105 -7.742 1.00 91.88 100 VAL A O 1
ATOM 762 N N . ASN A 1 101 ? 8.701 -4.723 -6.285 1.00 91.69 101 ASN A N 1
ATOM 763 C CA . ASN A 1 101 ? 9.718 -5.673 -6.737 1.00 91.69 101 ASN A CA 1
ATOM 764 C C . ASN A 1 101 ? 9.459 -6.137 -8.176 1.00 91.69 101 ASN A C 1
ATOM 766 O O . ASN A 1 101 ? 10.388 -6.142 -8.984 1.00 91.69 101 ASN A O 1
ATOM 770 N N . HIS A 1 102 ? 8.207 -6.454 -8.524 1.00 91.94 102 HIS A N 1
ATOM 771 C CA . HIS A 1 102 ? 7.804 -6.794 -9.895 1.00 91.94 102 HIS A CA 1
ATOM 772 C C . HIS A 1 102 ? 8.105 -5.652 -10.867 1.00 91.94 102 HIS A C 1
ATOM 774 O O . HIS A 1 102 ? 8.753 -5.857 -11.891 1.00 91.94 102 HIS A O 1
ATOM 780 N N . ALA A 1 103 ? 7.714 -4.425 -10.514 1.00 93.25 103 ALA A N 1
ATOM 781 C CA . ALA A 1 103 ? 8.015 -3.236 -11.305 1.00 93.25 103 ALA A CA 1
ATOM 782 C C . ALA A 1 103 ? 9.523 -3.028 -11.497 1.00 93.25 103 ALA A C 1
ATOM 784 O O . ALA A 1 103 ? 9.968 -2.710 -12.601 1.00 93.25 103 ALA A O 1
ATOM 785 N N . THR A 1 104 ? 10.312 -3.236 -10.442 1.00 93.81 104 THR A N 1
ATOM 786 C CA . THR A 1 104 ? 11.775 -3.115 -10.484 1.00 93.81 104 THR A CA 1
ATOM 787 C C . THR A 1 104 ? 12.395 -4.163 -11.405 1.00 93.81 104 THR A C 1
ATOM 789 O O . THR A 1 104 ? 13.222 -3.824 -12.253 1.00 93.81 104 THR A O 1
ATOM 792 N N . ALA A 1 105 ? 11.968 -5.423 -11.283 1.00 93.56 105 ALA A N 1
ATOM 793 C CA . ALA A 1 105 ? 12.431 -6.516 -12.130 1.00 93.56 105 ALA A CA 1
ATOM 794 C C . ALA A 1 105 ? 12.077 -6.272 -13.603 1.00 93.56 105 ALA A C 1
ATOM 796 O O . ALA A 1 105 ? 12.935 -6.413 -14.471 1.00 93.56 105 ALA A O 1
ATOM 797 N N . LEU A 1 106 ? 10.849 -5.823 -13.881 1.00 93.31 106 LEU A N 1
ATOM 798 C CA . LEU A 1 106 ? 10.417 -5.457 -15.225 1.00 93.31 106 LEU A CA 1
ATOM 799 C C . LEU A 1 106 ? 11.277 -4.316 -15.791 1.00 93.31 106 LEU A C 1
ATOM 801 O O . LEU A 1 106 ? 11.807 -4.434 -16.894 1.00 93.31 106 LEU A O 1
ATOM 805 N N . ALA A 1 107 ? 11.494 -3.247 -15.0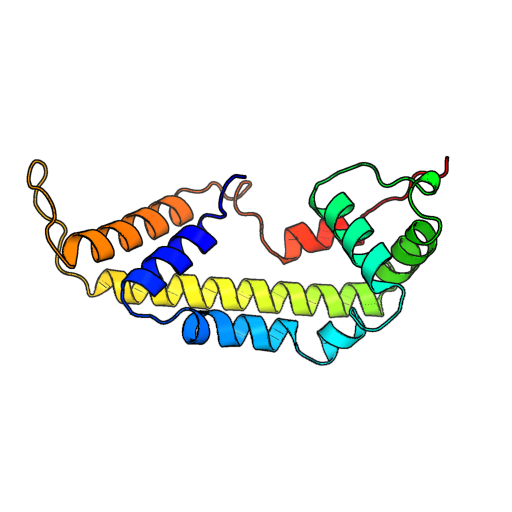20 1.00 93.31 107 ALA A N 1
ATOM 806 C CA . ALA A 1 107 ? 12.291 -2.102 -15.454 1.00 93.31 107 ALA A CA 1
ATOM 807 C C . ALA A 1 107 ? 13.762 -2.444 -15.757 1.00 93.31 107 ALA A C 1
ATOM 809 O O . ALA A 1 107 ? 14.385 -1.776 -16.590 1.00 93.31 107 ALA A O 1
ATOM 810 N N . ALA A 1 108 ? 14.309 -3.483 -15.118 1.00 93.12 108 ALA A N 1
ATOM 811 C CA . ALA A 1 108 ? 15.651 -3.994 -15.388 1.00 93.12 108 ALA A CA 1
ATOM 812 C C . ALA A 1 108 ? 15.771 -4.691 -16.758 1.00 93.12 108 ALA A C 1
ATOM 814 O O . ALA A 1 108 ? 16.874 -4.788 -17.291 1.00 93.12 108 ALA A O 1
ATOM 815 N N . THR A 1 109 ? 14.657 -5.141 -17.350 1.00 93.44 109 THR A N 1
ATOM 816 C CA . THR A 1 109 ? 14.638 -5.752 -18.695 1.00 93.44 109 THR A CA 1
ATOM 817 C C . THR A 1 109 ? 14.594 -4.725 -19.828 1.00 93.44 109 THR A C 1
ATOM 819 O O . THR A 1 109 ? 14.864 -5.058 -20.981 1.00 93.44 109 THR A O 1
ATOM 822 N N . PHE A 1 110 ? 14.255 -3.470 -19.522 1.00 92.62 110 PHE A N 1
ATOM 823 C CA . PHE A 1 110 ? 14.091 -2.433 -20.535 1.00 92.62 110 PHE A CA 1
ATOM 824 C C . PHE A 1 110 ? 15.435 -2.006 -21.142 1.00 92.62 110 PHE A C 1
ATOM 826 O O . PHE A 1 110 ? 16.423 -1.866 -20.412 1.00 92.62 110 PHE A O 1
ATOM 833 N N . PRO A 1 111 ? 15.477 -1.670 -22.444 1.00 89.31 111 PRO A N 1
ATOM 834 C CA . PRO A 1 111 ? 16.663 -1.099 -23.074 1.00 89.31 111 PRO A CA 1
ATOM 835 C C . PRO A 1 111 ? 17.097 0.189 -22.369 1.00 89.31 111 PRO A C 1
ATOM 837 O O . PRO A 1 111 ? 16.273 0.916 -21.800 1.00 89.31 111 PRO A O 1
ATOM 840 N N . ALA A 1 112 ? 18.399 0.481 -22.396 1.00 86.06 112 ALA A N 1
ATOM 841 C CA . ALA A 1 112 ? 18.945 1.687 -21.782 1.00 86.06 112 ALA A CA 1
ATOM 842 C C . ALA A 1 112 ? 18.181 2.942 -22.257 1.00 86.06 112 ALA A C 1
ATOM 844 O O . ALA A 1 112 ? 17.787 3.012 -23.426 1.00 86.06 112 ALA A O 1
ATOM 845 N N . PRO A 1 113 ? 17.934 3.920 -21.365 1.00 83.62 113 PRO A N 1
ATOM 846 C CA . PRO A 1 113 ? 17.269 5.150 -21.762 1.00 83.62 113 PRO A CA 1
ATOM 847 C C . PRO A 1 113 ? 18.081 5.859 -22.859 1.00 83.62 113 PRO A C 1
ATOM 849 O O . PRO A 1 113 ? 19.310 5.739 -22.889 1.00 83.62 113 PRO A O 1
ATOM 852 N N . PRO A 1 114 ? 17.415 6.593 -23.768 1.00 81.38 114 PRO A N 1
ATOM 853 C CA . PRO A 1 114 ? 18.105 7.314 -24.826 1.00 81.38 114 PRO A CA 1
ATOM 854 C C . PRO A 1 114 ? 19.117 8.317 -24.239 1.00 81.38 114 PRO A C 1
ATOM 856 O O . PRO A 1 114 ? 18.901 8.829 -23.135 1.00 81.38 114 PRO A O 1
ATOM 859 N N . PRO A 1 115 ? 20.212 8.622 -24.962 1.00 84.38 115 PRO A N 1
ATOM 860 C CA . PRO A 1 115 ? 21.212 9.581 -24.506 1.00 84.38 115 PRO A CA 1
ATOM 861 C C . PRO A 1 115 ? 20.599 10.941 -24.163 1.00 84.38 115 PRO A C 1
ATOM 863 O O . PRO A 1 115 ? 19.619 11.373 -24.781 1.00 84.38 115 PRO A O 1
ATOM 866 N N . ALA A 1 116 ? 21.218 11.647 -23.215 1.00 79.31 116 ALA A N 1
ATOM 867 C CA . ALA A 1 116 ? 20.802 12.992 -22.830 1.00 79.31 116 ALA A CA 1
ATOM 868 C C . ALA A 1 116 ? 20.672 13.906 -24.065 1.00 79.31 116 ALA A C 1
ATOM 870 O O . ALA A 1 116 ? 21.545 13.930 -24.930 1.00 79.31 116 ALA A O 1
ATOM 871 N N . GLY A 1 117 ? 19.559 14.639 -24.156 1.00 76.62 117 GLY A N 1
ATOM 872 C CA . GLY A 1 117 ? 19.235 15.493 -25.306 1.00 76.62 117 GLY A CA 1
ATOM 873 C C . GLY A 1 117 ? 18.437 14.806 -26.422 1.00 76.62 117 GLY A C 1
ATOM 874 O O . GLY A 1 117 ? 17.916 15.496 -27.295 1.00 76.62 117 GLY A O 1
ATOM 875 N N . THR A 1 118 ? 18.258 13.482 -26.371 1.00 82.62 118 THR A N 1
ATOM 876 C CA . THR A 1 118 ? 17.402 12.742 -27.313 1.00 82.62 118 THR A CA 1
ATOM 877 C C . THR A 1 118 ? 16.040 12.453 -26.681 1.00 82.62 118 THR A C 1
ATOM 879 O O . THR A 1 118 ? 15.953 12.015 -25.535 1.00 82.62 118 THR A O 1
ATOM 882 N N . ARG A 1 119 ? 14.947 12.698 -27.417 1.00 79.25 119 ARG A N 1
ATOM 883 C CA . ARG A 1 119 ? 13.586 12.409 -26.932 1.00 79.25 119 ARG A CA 1
ATOM 884 C C . ARG A 1 119 ? 13.278 10.914 -27.036 1.00 79.25 119 ARG A C 1
ATOM 886 O O . ARG A 1 119 ? 13.498 10.321 -28.087 1.00 79.25 119 ARG A O 1
ATOM 893 N N . ALA A 1 120 ? 12.711 10.342 -25.974 1.00 84.62 120 ALA A N 1
ATOM 894 C CA . ALA A 1 120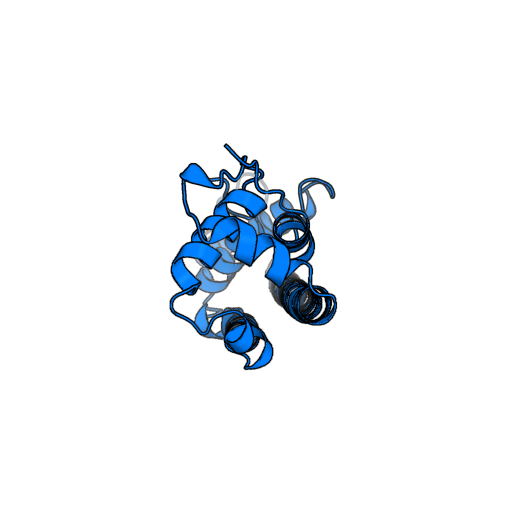 ? 12.119 9.005 -26.009 1.00 84.62 120 ALA A CA 1
ATOM 895 C C . ALA A 1 120 ? 10.915 8.971 -26.965 1.00 84.62 120 ALA A C 1
ATOM 897 O O . ALA A 1 120 ? 10.186 9.960 -27.077 1.00 84.62 120 ALA A O 1
ATOM 898 N N . GLN A 1 121 ? 10.702 7.842 -27.643 1.00 84.56 121 GLN A N 1
ATOM 899 C CA . GLN A 1 121 ? 9.606 7.669 -28.600 1.00 84.56 121 GLN A CA 1
ATOM 900 C C . GLN A 1 121 ? 8.842 6.367 -28.351 1.00 84.56 121 GLN A C 1
ATOM 902 O O . GLN A 1 121 ? 9.427 5.360 -27.951 1.00 84.56 121 GLN A O 1
ATOM 907 N N . GLY A 1 122 ? 7.530 6.390 -28.604 1.00 86.25 122 GLY A N 1
ATOM 908 C CA . GLY A 1 122 ? 6.662 5.218 -28.474 1.00 86.25 122 GLY A CA 1
ATOM 909 C C . GLY A 1 122 ? 6.744 4.578 -27.086 1.00 86.25 122 GLY A C 1
ATOM 910 O O . GLY A 1 122 ? 6.650 5.264 -26.068 1.00 86.25 122 GLY A O 1
ATOM 911 N N . GLU A 1 123 ? 6.964 3.265 -27.052 1.00 88.81 123 GLU A N 1
ATOM 912 C CA . GLU A 1 123 ? 7.039 2.462 -25.825 1.00 88.81 123 GLU A CA 1
ATOM 913 C C . GLU A 1 123 ? 8.139 2.924 -24.850 1.00 88.81 123 GLU A C 1
ATOM 915 O O . GLU A 1 123 ? 7.977 2.827 -23.634 1.00 88.81 123 GLU A O 1
ATOM 920 N N . GLN A 1 124 ? 9.224 3.533 -25.350 1.00 89.56 124 GLN A N 1
ATOM 921 C CA . GLN A 1 124 ? 10.303 4.052 -24.499 1.00 89.56 124 GLN A CA 1
ATOM 922 C C . GLN A 1 124 ? 9.819 5.141 -23.533 1.00 89.56 124 GLN A C 1
ATOM 924 O O . GLN A 1 124 ? 10.395 5.312 -22.459 1.00 89.56 124 GLN A O 1
ATOM 929 N N . ILE A 1 125 ? 8.767 5.886 -23.894 1.00 90.25 125 ILE A N 1
ATOM 930 C CA . ILE A 1 125 ? 8.154 6.883 -23.006 1.00 90.25 125 ILE A CA 1
ATOM 931 C C . ILE A 1 125 ? 7.568 6.177 -21.779 1.00 90.25 125 ILE A C 1
ATOM 933 O O . ILE A 1 125 ? 7.824 6.580 -20.648 1.00 90.25 125 ILE A O 1
ATOM 937 N N . LEU A 1 126 ? 6.834 5.087 -22.001 1.00 92.62 126 LEU A N 1
ATOM 938 C CA . LEU A 1 126 ? 6.165 4.315 -20.955 1.00 92.62 126 LEU A CA 1
ATOM 939 C C . LEU A 1 126 ? 7.184 3.626 -20.037 1.00 92.62 126 LEU A C 1
ATOM 941 O O . LEU A 1 126 ? 7.080 3.702 -18.813 1.00 92.62 126 LEU A O 1
ATOM 945 N N . GLN A 1 127 ? 8.231 3.045 -20.625 1.00 93.25 127 GLN A N 1
ATOM 946 C CA . GLN A 1 127 ? 9.339 2.427 -19.894 1.00 93.25 127 GLN A CA 1
ATOM 947 C C . GLN A 1 127 ? 10.088 3.444 -19.016 1.00 93.25 127 GLN A C 1
ATOM 949 O O . GLN A 1 127 ? 10.406 3.168 -17.855 1.00 93.25 127 GLN A O 1
ATOM 954 N N . ASN A 1 128 ? 10.335 4.651 -19.535 1.00 90.88 128 ASN A N 1
ATOM 955 C CA . ASN A 1 128 ? 10.965 5.725 -18.767 1.00 90.88 128 ASN A CA 1
ATOM 956 C C . ASN A 1 128 ? 10.047 6.279 -17.669 1.00 90.88 128 ASN A C 1
ATOM 958 O O . ASN A 1 128 ? 10.547 6.622 -16.599 1.00 90.88 128 ASN A O 1
ATOM 962 N N . ASN A 1 129 ? 8.727 6.304 -17.879 1.00 91.62 129 ASN A N 1
ATOM 963 C CA . ASN A 1 129 ? 7.769 6.675 -16.837 1.00 91.62 129 ASN A CA 1
ATOM 964 C C . ASN A 1 129 ? 7.814 5.694 -15.657 1.00 91.62 129 ASN A C 1
ATOM 966 O O . ASN A 1 129 ? 7.832 6.134 -14.509 1.00 91.62 129 ASN A O 1
ATOM 970 N N . LEU A 1 130 ? 7.904 4.381 -15.918 1.00 93.94 130 LEU A N 1
ATOM 971 C CA . LEU A 1 130 ? 8.055 3.389 -14.847 1.00 93.94 130 LEU A CA 1
ATOM 972 C C . LEU A 1 130 ? 9.372 3.582 -14.084 1.00 93.94 130 LEU A C 1
ATOM 974 O O . LEU A 1 130 ? 9.371 3.587 -12.855 1.00 93.94 130 LEU A O 1
ATOM 978 N N . ARG A 1 131 ? 10.487 3.813 -14.791 1.00 93.56 131 ARG A N 1
ATOM 979 C CA . ARG A 1 131 ? 11.782 4.122 -14.157 1.00 93.56 131 ARG A CA 1
ATOM 980 C C . ARG A 1 131 ? 11.718 5.376 -13.290 1.00 93.56 131 ARG A C 1
ATOM 982 O O . ARG A 1 131 ? 12.266 5.378 -12.192 1.00 93.56 131 ARG A O 1
ATOM 989 N N . ALA A 1 132 ? 11.053 6.426 -13.767 1.00 92.31 132 ALA A N 1
ATOM 990 C CA . ALA A 1 132 ? 10.882 7.665 -13.018 1.00 92.31 132 ALA A CA 1
ATOM 991 C C . ALA A 1 132 ? 10.048 7.444 -11.747 1.00 92.31 132 ALA A C 1
ATOM 993 O O . ALA A 1 132 ? 10.454 7.900 -10.683 1.00 92.31 132 ALA A O 1
ATOM 994 N N . ALA A 1 133 ? 8.947 6.691 -11.834 1.00 93.00 133 ALA A N 1
ATOM 995 C CA . ALA A 1 133 ? 8.117 6.348 -10.678 1.00 93.00 133 ALA A CA 1
ATOM 996 C C . ALA A 1 133 ? 8.879 5.496 -9.646 1.00 93.00 133 ALA A C 1
ATOM 998 O O . ALA A 1 133 ? 8.830 5.775 -8.450 1.00 93.00 133 ALA A O 1
ATOM 999 N N . LEU A 1 134 ? 9.644 4.496 -10.100 1.00 93.38 134 LEU A N 1
ATOM 1000 C CA . LEU A 1 134 ? 10.506 3.686 -9.232 1.00 93.38 134 LEU A CA 1
ATOM 1001 C C . LEU A 1 134 ? 11.587 4.528 -8.554 1.00 93.38 134 LEU A C 1
ATOM 1003 O O . LEU A 1 134 ? 11.837 4.363 -7.362 1.00 93.38 134 LEU A O 1
ATOM 1007 N N . LYS A 1 135 ? 12.207 5.453 -9.294 1.00 92.50 135 LYS A N 1
ATOM 1008 C CA . LYS A 1 135 ? 13.192 6.380 -8.739 1.00 92.50 135 LYS A CA 1
ATOM 1009 C C . LYS A 1 135 ? 12.566 7.305 -7.696 1.00 92.50 135 LYS A C 1
ATOM 1011 O O . LYS A 1 135 ? 13.128 7.433 -6.618 1.00 92.50 135 LYS A O 1
ATOM 1016 N N . ALA A 1 136 ? 11.409 7.896 -7.984 1.00 90.88 136 ALA A N 1
ATOM 1017 C CA . ALA A 1 136 ? 10.703 8.755 -7.036 1.00 90.88 136 ALA A CA 1
ATOM 1018 C C . ALA A 1 136 ? 10.351 7.994 -5.747 1.00 90.88 136 ALA A C 1
ATOM 1020 O O . ALA A 1 136 ? 10.622 8.478 -4.651 1.00 90.88 136 ALA A O 1
ATOM 1021 N N . HIS A 1 137 ? 9.865 6.755 -5.864 1.00 90.06 137 HIS A N 1
ATOM 1022 C CA . HIS A 1 137 ? 9.609 5.892 -4.711 1.00 90.06 137 HIS A CA 1
ATOM 1023 C C . HIS A 1 137 ? 10.884 5.513 -3.932 1.00 90.06 137 HIS A C 1
ATOM 1025 O O . HIS A 1 137 ? 10.870 5.439 -2.700 1.00 90.06 137 HIS A O 1
ATOM 1031 N N . ALA A 1 138 ? 11.999 5.265 -4.623 1.00 88.69 138 ALA A N 1
ATOM 1032 C CA . ALA A 1 138 ? 13.279 4.963 -3.985 1.00 88.69 138 ALA A CA 1
ATOM 1033 C C . ALA A 1 138 ? 13.851 6.181 -3.241 1.00 88.69 138 ALA A C 1
ATOM 1035 O O . ALA A 1 138 ? 14.332 6.020 -2.119 1.00 88.69 138 ALA A O 1
ATOM 1036 N N . ASP A 1 139 ? 13.744 7.367 -3.846 1.00 89.12 139 ASP A N 1
ATOM 1037 C CA . ASP A 1 139 ? 14.253 8.642 -3.332 1.00 89.12 139 ASP A CA 1
ATOM 1038 C C . ASP A 1 139 ? 13.394 9.218 -2.187 1.00 89.12 139 ASP A C 1
ATOM 1040 O O . ASP A 1 139 ? 13.867 10.101 -1.467 1.00 89.12 139 ASP A O 1
ATOM 1044 N N . GLN A 1 140 ? 12.160 8.729 -1.982 1.00 84.88 140 GLN A N 1
ATOM 1045 C CA . GLN A 1 140 ? 11.357 9.086 -0.807 1.00 84.88 140 GLN A CA 1
ATOM 1046 C C . GLN A 1 140 ? 12.129 8.797 0.477 1.00 84.88 140 GLN A C 1
ATOM 1048 O O . GLN A 1 140 ? 12.658 7.695 0.678 1.00 84.88 140 GLN A O 1
ATOM 1053 N N . LYS A 1 141 ? 12.135 9.764 1.393 1.00 78.56 141 LYS A N 1
ATOM 1054 C CA . LYS A 1 141 ? 12.754 9.555 2.699 1.00 78.56 141 LYS A CA 1
ATOM 1055 C C . LYS A 1 141 ? 11.958 8.531 3.506 1.00 78.56 141 LYS A C 1
ATOM 1057 O O . LYS A 1 141 ? 10.755 8.357 3.317 1.00 78.56 141 LYS A O 1
ATOM 1062 N N . ALA A 1 142 ? 12.627 7.834 4.421 1.00 70.06 142 ALA A N 1
ATOM 1063 C CA . ALA A 1 142 ? 12.000 6.771 5.208 1.00 70.06 142 ALA A CA 1
ATOM 1064 C C . ALA A 1 142 ? 10.804 7.263 6.051 1.00 70.06 142 ALA A C 1
ATOM 1066 O O . ALA A 1 142 ? 9.851 6.518 6.247 1.00 70.06 142 ALA A O 1
ATOM 1067 N N . ASP A 1 143 ? 10.831 8.515 6.506 1.00 67.25 143 ASP A N 1
ATOM 1068 C CA . ASP A 1 143 ? 9.747 9.189 7.230 1.00 67.25 143 ASP A CA 1
ATOM 1069 C C . ASP A 1 143 ? 8.575 9.619 6.327 1.00 67.25 143 ASP A C 1
ATOM 1071 O O . ASP A 1 143 ? 7.449 9.768 6.802 1.00 67.25 143 ASP A O 1
ATOM 1075 N N . GLU A 1 144 ? 8.811 9.752 5.020 1.00 69.50 144 GLU A N 1
ATOM 1076 C CA . GLU A 1 144 ? 7.794 10.041 3.999 1.00 69.50 144 GLU A CA 1
ATOM 1077 C C . GLU A 1 144 ? 7.145 8.758 3.447 1.00 69.50 144 GLU A C 1
ATOM 1079 O O . GLU A 1 144 ? 6.045 8.804 2.886 1.00 69.50 144 GLU A O 1
ATOM 1084 N N . LYS A 1 145 ? 7.788 7.594 3.641 1.00 72.31 145 LYS A N 1
ATOM 1085 C CA . LYS A 1 145 ? 7.249 6.270 3.292 1.00 72.31 145 LYS A CA 1
ATOM 1086 C C . LYS A 1 145 ? 6.171 5.855 4.284 1.00 72.31 145 LYS A C 1
ATOM 1088 O O . LYS A 1 145 ? 6.366 5.065 5.207 1.00 72.31 145 LYS A O 1
ATOM 1093 N N . ILE A 1 146 ? 4.991 6.414 4.074 1.00 77.25 146 ILE A N 1
ATOM 1094 C CA . ILE A 1 146 ? 3.790 6.037 4.796 1.00 77.25 146 ILE A CA 1
ATOM 1095 C C . ILE A 1 146 ? 3.373 4.621 4.367 1.00 77.25 146 ILE A C 1
ATOM 1097 O O . ILE A 1 146 ? 2.954 4.409 3.230 1.00 77.25 146 ILE A O 1
ATOM 1101 N N . THR A 1 147 ? 3.464 3.666 5.292 1.00 86.19 147 THR A N 1
ATOM 1102 C CA . THR A 1 147 ? 2.983 2.290 5.104 1.00 86.19 147 THR A CA 1
ATOM 1103 C C . THR A 1 147 ? 1.529 2.140 5.556 1.00 86.19 147 THR A C 1
ATOM 1105 O O . THR A 1 147 ? 1.019 2.954 6.338 1.00 86.19 147 THR A O 1
ATOM 1108 N N . VAL A 1 148 ? 0.852 1.087 5.098 1.00 88.12 148 VAL A N 1
ATOM 1109 C CA . VAL A 1 148 ? -0.513 0.750 5.516 1.00 88.12 148 VAL A CA 1
ATOM 1110 C C . VAL A 1 148 ? -0.543 0.473 7.017 1.00 88.12 148 VAL A C 1
ATOM 1112 O O . VAL A 1 148 ? -1.420 0.999 7.701 1.00 88.12 148 VAL A O 1
ATOM 1115 N N . VAL A 1 149 ? 0.444 -0.248 7.567 1.00 90.00 149 VAL A N 1
ATOM 1116 C CA . VAL A 1 149 ? 0.565 -0.459 9.022 1.00 90.00 149 VAL A CA 1
ATOM 1117 C C . VAL A 1 149 ? 0.706 0.861 9.776 1.00 90.00 149 VAL A C 1
ATOM 1119 O O . VAL A 1 149 ? 0.057 1.044 10.806 1.00 90.0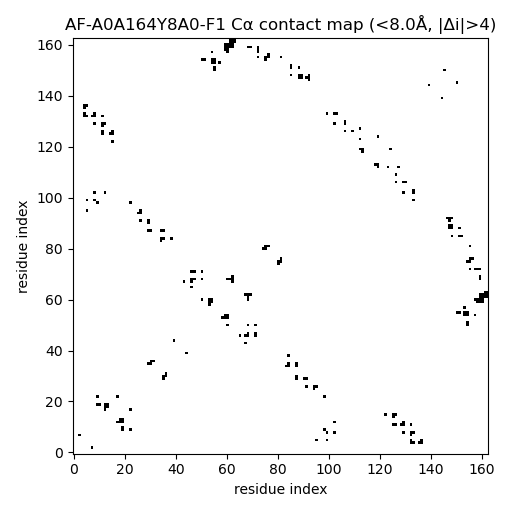0 149 VAL A O 1
ATOM 1122 N N . ASN A 1 150 ? 1.515 1.801 9.284 1.00 87.25 150 ASN A N 1
ATOM 1123 C CA . ASN A 1 150 ? 1.710 3.088 9.951 1.00 87.25 150 ASN A CA 1
ATOM 1124 C C . ASN A 1 150 ? 0.438 3.941 9.932 1.00 87.25 150 ASN A C 1
ATOM 1126 O O . ASN A 1 150 ? 0.095 4.536 10.954 1.00 87.25 150 ASN A O 1
ATOM 1130 N N . LEU A 1 151 ? -0.292 3.969 8.813 1.00 87.12 151 LEU A N 1
ATOM 1131 C CA . LEU A 1 151 ? -1.597 4.633 8.750 1.00 87.12 151 LEU A CA 1
ATOM 1132 C C . LEU A 1 151 ? -2.602 3.963 9.676 1.00 87.12 151 LEU A C 1
ATOM 1134 O O . LEU A 1 151 ? -3.289 4.638 10.439 1.00 87.12 151 LEU A O 1
ATOM 1138 N N . TRP A 1 152 ? -2.652 2.636 9.661 1.00 89.44 152 TRP A N 1
ATOM 1139 C CA . TRP A 1 152 ? -3.578 1.888 10.492 1.00 89.44 152 TRP A CA 1
ATOM 1140 C C . TRP A 1 152 ? -3.282 2.050 11.984 1.00 89.44 152 TRP A C 1
ATOM 1142 O O . TRP A 1 152 ? -4.198 2.214 12.784 1.00 89.44 152 TRP A O 1
ATOM 1152 N N . ASN A 1 153 ? -2.009 2.127 12.375 1.00 88.88 153 ASN A N 1
ATOM 1153 C CA . ASN A 1 153 ? -1.627 2.438 13.750 1.00 88.88 153 ASN A CA 1
ATOM 1154 C C . ASN A 1 153 ? -2.155 3.810 14.202 1.00 88.88 153 ASN A C 1
ATOM 1156 O O . ASN A 1 153 ? -2.505 3.946 15.372 1.00 88.88 153 ASN A O 1
ATOM 1160 N N . ARG A 1 154 ? -2.294 4.804 13.309 1.00 88.38 154 ARG A N 1
ATOM 1161 C CA . ARG A 1 154 ? -2.967 6.073 13.653 1.00 88.38 154 ARG A CA 1
ATOM 1162 C C . ARG A 1 154 ? -4.448 5.862 13.958 1.00 88.38 154 ARG A C 1
ATOM 1164 O O . ARG A 1 154 ? -4.948 6.449 14.908 1.00 88.38 154 ARG A O 1
ATOM 1171 N N . ALA A 1 155 ? -5.126 4.990 13.209 1.00 87.88 155 ALA A N 1
ATOM 1172 C CA . ALA A 1 155 ? -6.508 4.606 13.497 1.00 87.88 155 ALA A CA 1
ATOM 1173 C C . ALA A 1 155 ? -6.643 3.872 14.840 1.00 87.88 155 ALA A C 1
ATOM 1175 O O . ALA A 1 155 ? -7.527 4.200 15.625 1.00 87.88 155 ALA A O 1
ATOM 1176 N N . LEU A 1 156 ? -5.736 2.941 15.148 1.00 88.31 156 LEU A N 1
ATOM 1177 C CA . LEU A 1 156 ? -5.740 2.199 16.417 1.00 88.31 156 LEU A CA 1
ATOM 1178 C C . LEU A 1 156 ? -5.423 3.080 17.638 1.00 88.31 156 LEU A C 1
ATOM 1180 O O . LEU A 1 156 ? -5.907 2.816 18.737 1.00 88.31 156 LEU A O 1
ATOM 1184 N N . LEU A 1 157 ? -4.594 4.110 17.455 1.00 86.88 157 LEU A N 1
ATOM 1185 C CA . LEU A 1 157 ? -4.190 5.049 18.507 1.00 86.88 157 LEU A CA 1
ATOM 1186 C C . LEU A 1 157 ? -5.050 6.319 18.548 1.00 86.88 157 LEU A C 1
ATOM 1188 O O . LEU A 1 157 ? -4.790 7.193 19.380 1.00 86.88 157 LEU A O 1
ATOM 1192 N N . GLY A 1 158 ? -6.065 6.412 17.684 1.00 85.25 158 GLY A N 1
ATOM 1193 C CA . GLY A 1 158 ? -7.024 7.506 17.671 1.00 85.25 158 GLY A CA 1
ATOM 1194 C C . GLY A 1 158 ? -7.620 7.733 19.061 1.00 85.25 158 GLY A C 1
ATOM 1195 O O . GLY A 1 158 ? -7.841 6.793 19.836 1.00 85.25 158 GLY A O 1
ATOM 1196 N N . LYS A 1 159 ? -7.840 9.004 19.393 1.00 87.94 159 LYS A N 1
ATOM 1197 C CA . LYS A 1 159 ? -8.480 9.426 20.639 1.00 87.94 159 LYS A CA 1
ATOM 1198 C C . LYS A 1 159 ? -9.689 10.273 20.306 1.00 87.94 159 LYS A C 1
ATOM 1200 O O . LYS A 1 159 ? -9.557 11.245 19.561 1.00 87.94 159 LYS A O 1
ATOM 1205 N N . VAL A 1 160 ? -10.835 9.907 20.865 1.00 88.69 160 VAL A N 1
ATOM 1206 C CA . VAL A 1 160 ? -12.038 10.727 20.777 1.00 88.69 160 VAL A CA 1
ATOM 1207 C C . VAL A 1 160 ? -12.003 11.761 21.891 1.00 88.69 160 VAL A C 1
ATOM 1209 O O . VAL A 1 160 ? -11.797 11.436 23.059 1.00 88.69 160 VAL A O 1
ATOM 1212 N N . VAL A 1 161 ? -12.191 13.023 21.526 1.00 90.69 161 V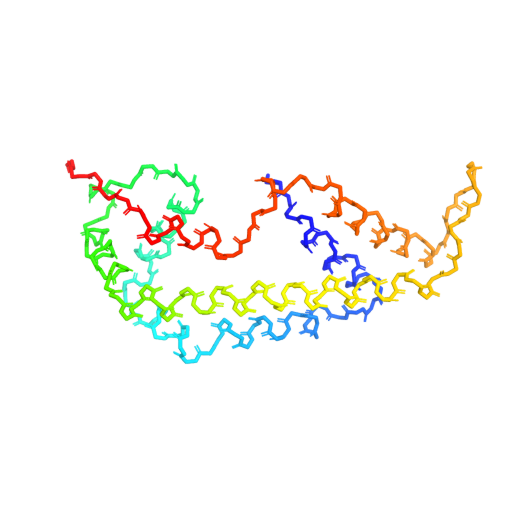AL A N 1
ATOM 1213 C CA . VAL A 1 161 ? -12.399 14.108 22.481 1.00 90.69 161 VAL A CA 1
ATOM 1214 C C . VAL A 1 161 ? -13.884 14.139 22.824 1.00 90.69 161 VAL A C 1
ATOM 1216 O O . VAL A 1 161 ? -14.722 14.273 21.929 1.00 90.69 161 VAL A O 1
ATOM 1219 N N . ASN A 1 162 ? -14.188 13.983 24.115 1.00 81.69 162 ASN A N 1
ATOM 1220 C CA . ASN A 1 162 ? -15.534 14.180 24.638 1.00 81.69 162 ASN A CA 1
ATOM 1221 C C . ASN A 1 162 ? -15.808 15.680 24.748 1.00 81.69 162 ASN A C 1
ATOM 1223 O O . ASN A 1 162 ? -15.228 16.352 25.602 1.00 81.69 162 ASN A O 1
ATOM 1227 N N . GLU A 1 163 ? -16.687 16.168 23.880 1.00 69.56 163 GLU A N 1
ATOM 1228 C CA . GLU A 1 163 ? -17.257 17.521 23.885 1.00 69.56 163 GLU A CA 1
ATOM 1229 C C . GLU A 1 163 ? -18.785 17.431 23.857 1.00 69.56 163 GLU A C 1
ATOM 1231 O O . GLU A 1 163 ? -19.307 16.516 23.168 1.00 69.56 163 GLU A O 1
#

Secondary structure (DSSP, 8-state):
----HHHHHHHHHHHTT--HHHHHHHHHHHHHSHHHHTTS-STTHHHHHHHHHHHHTTPPEETTT-TTHHHHHHHHTSHHHHHHHHHHHHHHHHHHHHHHHHHHHHHHHSPPPPPTTPPP-THHHHHHHHHHHHHHHHHS-TTT---HHHHHHHHHT--EE--

Foldseek 3Di:
DPDPLLNLLLVLCVVVVVPSCNLCVQVVCLCPDPLNVVVCDDPCNVVLVVLLVCLLVVHAAECVVPVCNVVQLVVLQDPVNVVSVLVSLVSNQVSSVVSLVVLVVVLVPDDDQDDPPDDDDDCSVSSVSNVVSSVVNVPDDPVRPDGSSNSVVSSNVHDYDYD

pLDDT: mean 83.4, std 11.04, range [30.27, 93.94]